Protein AF-A0A355BF71-F1 (afdb_monomer_lite)

Sequence (53 aa):
PRRYFYPSLNTIHYVSGSKMPISESVASRVLCLPLYAGLEVQDVKKIINIITN

Secondary structure (DSSP, 8-state):
---SSSS-GGGSTTS-PPP-HHHHHHHTT--PPP--TT--HHHHHHHHHHHH-

Radius of gyration: 15.24 Å; chains: 1; bounding box: 36×15×38 Å

Foldseek 3Di:
DDLPQPPHPCPDPVHVHDDDPVSRVCSVPDDDDDDDPPPDPVNVVVVVVVVVD

pLDDT: mean 92.06, std 7.64, range [64.56, 98.38]

Structure (mmCIF, N/CA/C/O backbone):
data_AF-A0A355BF71-F1
#
_entry.id   AF-A0A355BF71-F1
#
loop_
_atom_site.group_PDB
_atom_site.id
_atom_site.type_symbol
_atom_site.label_atom_id
_atom_site.label_alt_id
_atom_site.label_comp_id
_atom_site.label_asym_id
_atom_site.label_entity_id
_atom_site.label_seq_id
_atom_site.pdbx_PDB_ins_code
_atom_site.Cartn_x
_atom_site.Cartn_y
_atom_site.Cartn_z
_atom_site.occupancy
_atom_site.B_iso_or_equiv
_atom_site.auth_seq_id
_atom_site.auth_comp_id
_atom_site.auth_asym_id
_atom_site.auth_atom_id
_atom_site.pdbx_PDB_model_num
ATOM 1 N N . PRO A 1 1 ? 11.804 9.087 1.813 1.00 64.56 1 PRO A N 1
ATOM 2 C CA . PRO A 1 1 ? 10.333 8.877 1.746 1.00 64.56 1 PRO A CA 1
ATOM 3 C C . PRO A 1 1 ? 10.053 7.404 1.425 1.00 64.56 1 PRO A C 1
ATOM 5 O O . PRO A 1 1 ? 10.703 6.877 0.526 1.00 64.56 1 PRO A O 1
ATOM 8 N N . ARG A 1 2 ? 9.167 6.722 2.166 1.00 66.31 2 ARG A N 1
ATOM 9 C CA . ARG A 1 2 ? 8.837 5.314 1.881 1.00 66.31 2 ARG A CA 1
ATOM 10 C C . ARG A 1 2 ? 8.001 5.247 0.600 1.00 66.31 2 ARG A C 1
ATOM 12 O O . ARG A 1 2 ? 6.885 5.754 0.571 1.00 66.31 2 ARG A O 1
ATOM 19 N N . ARG A 1 3 ? 8.564 4.665 -0.460 1.00 70.56 3 ARG A N 1
ATOM 20 C CA . ARG A 1 3 ? 7.867 4.353 -1.715 1.00 70.56 3 ARG A CA 1
ATOM 21 C C . ARG A 1 3 ? 7.400 2.911 -1.608 1.00 70.56 3 ARG A C 1
ATOM 23 O O . ARG A 1 3 ? 8.205 2.012 -1.811 1.00 70.56 3 ARG A O 1
ATOM 30 N N . TYR A 1 4 ? 6.160 2.693 -1.181 1.00 79.75 4 TYR A N 1
ATOM 31 C CA . TYR A 1 4 ? 5.684 1.330 -0.946 1.00 79.75 4 TYR A CA 1
ATOM 32 C C . TYR A 1 4 ? 5.573 0.551 -2.259 1.00 79.75 4 TYR A C 1
ATOM 34 O O . TYR A 1 4 ? 6.214 -0.484 -2.398 1.00 79.75 4 TYR A O 1
ATOM 42 N N . PHE A 1 5 ? 4.842 1.086 -3.242 1.00 88.06 5 PHE A N 1
ATOM 43 C CA . PHE A 1 5 ? 4.651 0.399 -4.526 1.00 88.06 5 PHE A CA 1
ATOM 44 C C . PHE A 1 5 ? 4.648 1.309 -5.757 1.00 88.06 5 PHE A C 1
ATOM 46 O O . PHE A 1 5 ? 4.759 0.794 -6.864 1.00 88.06 5 PHE A O 1
ATOM 53 N N . TYR A 1 6 ? 4.564 2.635 -5.592 1.00 89.81 6 TYR A N 1
ATOM 54 C CA . TYR A 1 6 ? 4.630 3.585 -6.703 1.00 89.81 6 TYR A CA 1
ATOM 55 C C . TYR A 1 6 ? 5.913 4.439 -6.656 1.00 89.81 6 TYR A C 1
ATOM 57 O O . TYR A 1 6 ? 6.262 4.959 -5.587 1.00 89.81 6 TYR A O 1
ATOM 65 N N . PRO A 1 7 ? 6.588 4.654 -7.799 1.00 91.38 7 PRO A N 1
ATOM 66 C CA . PRO A 1 7 ? 6.346 4.013 -9.095 1.00 91.38 7 PRO A CA 1
ATOM 67 C C . PRO A 1 7 ? 6.869 2.564 -9.111 1.00 91.38 7 PRO A C 1
ATOM 69 O O . PRO A 1 7 ? 7.633 2.171 -8.228 1.00 91.38 7 PRO A O 1
ATOM 72 N N . SER A 1 8 ? 6.464 1.768 -10.108 1.00 93.56 8 SER A N 1
ATOM 73 C CA . SER A 1 8 ? 6.960 0.390 -10.257 1.00 93.56 8 SER A CA 1
ATOM 74 C C . SER A 1 8 ? 8.489 0.383 -10.378 1.00 93.56 8 SER A C 1
ATOM 76 O O . SER A 1 8 ? 9.058 1.244 -11.051 1.00 93.56 8 SER A O 1
ATOM 78 N N . LEU A 1 9 ? 9.166 -0.583 -9.748 1.00 92.12 9 LEU A N 1
ATOM 79 C CA . LEU A 1 9 ? 10.633 -0.611 -9.621 1.00 92.12 9 LEU A CA 1
ATOM 80 C C . LEU A 1 9 ? 11.360 -0.484 -10.969 1.00 92.12 9 LEU A C 1
ATOM 82 O O . LEU A 1 9 ? 12.361 0.219 -11.071 1.00 92.12 9 LEU A O 1
ATOM 86 N N . ASN A 1 10 ? 10.819 -1.116 -12.010 1.00 93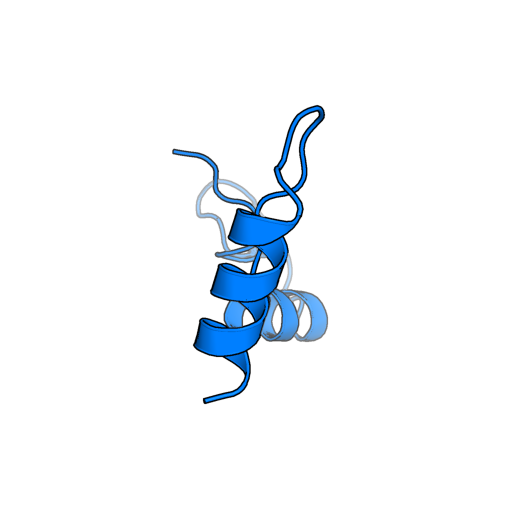.06 10 ASN A N 1
ATOM 87 C CA . ASN A 1 10 ? 11.369 -1.107 -13.365 1.00 93.06 10 ASN A CA 1
ATOM 88 C C . ASN A 1 10 ? 11.309 0.264 -14.066 1.00 93.06 10 ASN A C 1
ATOM 90 O O . ASN A 1 10 ? 11.964 0.449 -15.084 1.00 93.06 10 ASN A O 1
ATOM 94 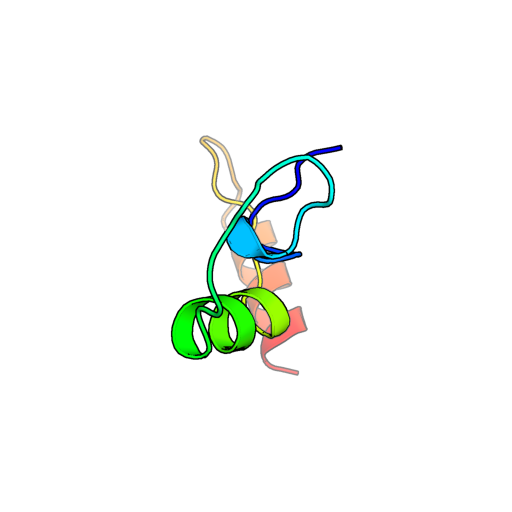N N . THR A 1 11 ? 10.538 1.214 -13.533 1.00 92.88 11 THR A N 1
ATOM 95 C CA . THR A 1 11 ? 10.406 2.583 -14.069 1.00 92.88 11 THR A CA 1
ATOM 96 C C . THR A 1 11 ? 11.304 3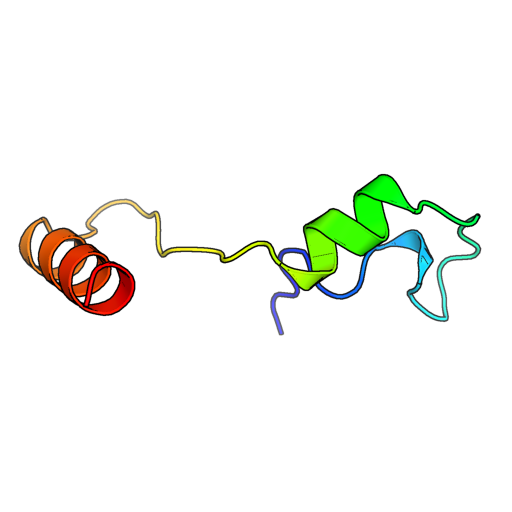.595 -13.352 1.00 92.88 11 THR A C 1
ATOM 98 O O . THR A 1 11 ? 11.298 4.784 -13.671 1.00 92.88 11 THR A O 1
ATOM 101 N N . ILE A 1 12 ? 12.076 3.151 -12.358 1.00 92.31 12 ILE A N 1
ATOM 102 C CA . ILE A 1 12 ? 12.982 4.023 -11.618 1.00 92.31 12 ILE A CA 1
ATOM 103 C C . ILE A 1 12 ? 14.230 4.300 -12.465 1.00 92.31 12 ILE A C 1
ATOM 105 O O . ILE A 1 12 ? 14.892 3.377 -12.911 1.00 92.31 12 ILE A O 1
ATOM 109 N N . HIS A 1 13 ? 14.586 5.576 -12.628 1.00 88.06 13 HIS A N 1
ATOM 110 C CA . HIS A 1 13 ? 15.641 6.062 -13.537 1.00 88.06 13 HIS A CA 1
ATOM 111 C C . HIS A 1 13 ? 17.040 5.435 -13.381 1.00 88.06 13 HIS A C 1
ATOM 113 O O . HIS A 1 13 ? 17.827 5.490 -14.318 1.00 88.06 13 HIS A O 1
ATOM 119 N N . TYR A 1 14 ? 17.369 4.864 -12.220 1.00 88.94 14 TYR A N 1
ATOM 120 C CA . TYR A 1 14 ? 18.647 4.180 -11.971 1.00 88.94 14 TYR A CA 1
ATOM 121 C C . TYR A 1 14 ? 18.538 2.647 -12.008 1.00 88.94 14 TYR A C 1
ATOM 123 O O . TYR A 1 14 ? 19.522 1.950 -11.774 1.00 88.94 14 TYR A O 1
ATOM 131 N N . VAL A 1 15 ? 17.344 2.113 -12.264 1.00 88.75 15 VAL A N 1
ATOM 132 C CA . VAL A 1 15 ? 17.087 0.687 -12.454 1.00 88.75 15 VAL A CA 1
ATOM 133 C C . VAL A 1 15 ? 16.842 0.469 -13.941 1.00 88.75 15 VAL A C 1
ATOM 135 O O . VAL A 1 15 ? 15.859 0.955 -14.493 1.00 88.75 15 VAL A O 1
ATOM 138 N N . SER A 1 16 ? 17.717 -0.286 -14.601 1.00 86.06 16 SER A N 1
ATOM 139 C CA . SER A 1 16 ? 17.548 -0.670 -16.009 1.00 86.06 16 SER A CA 1
ATOM 140 C C . SER A 1 16 ? 16.509 -1.790 -16.146 1.00 86.06 16 SER A C 1
ATOM 142 O O . SER A 1 16 ? 16.840 -2.928 -16.474 1.00 86.06 16 SER A O 1
ATOM 144 N N . GLY A 1 17 ? 15.253 -1.486 -15.816 1.00 88.19 17 GLY A N 1
ATOM 145 C CA . GLY A 1 17 ? 14.142 -2.429 -15.858 1.00 88.19 17 GLY A CA 1
ATOM 146 C C . GLY A 1 17 ? 13.524 -2.561 -17.251 1.00 88.19 17 GLY A C 1
ATOM 147 O O . GLY A 1 17 ? 13.411 -1.591 -17.997 1.00 88.19 17 GLY A O 1
ATOM 148 N N . SER A 1 18 ? 13.085 -3.769 -17.603 1.00 94.69 18 SER A N 1
ATOM 149 C CA . SER A 1 18 ? 12.241 -3.996 -18.781 1.00 94.69 18 SER A CA 1
ATOM 150 C C . SER A 1 18 ? 10.805 -3.508 -18.539 1.00 94.69 18 SER A C 1
ATOM 152 O O . SER A 1 18 ? 10.427 -3.189 -17.412 1.00 94.69 18 SER A O 1
ATOM 154 N N . LYS A 1 19 ? 9.976 -3.446 -19.591 1.00 95.12 19 LYS A N 1
ATOM 155 C CA . LYS A 1 19 ? 8.537 -3.172 -19.432 1.00 95.12 19 LYS A CA 1
ATOM 156 C C . LYS A 1 19 ? 7.879 -4.287 -18.624 1.00 95.12 19 LYS A C 1
ATOM 158 O O . LYS A 1 19 ? 7.993 -5.460 -18.974 1.00 95.12 19 LYS A O 1
ATOM 163 N N . MET A 1 20 ? 7.150 -3.907 -17.582 1.00 95.44 20 MET A N 1
ATOM 164 C CA . MET A 1 20 ? 6.456 -4.825 -16.682 1.00 95.44 20 MET A CA 1
ATOM 165 C C . MET A 1 20 ? 4.997 -4.376 -16.537 1.00 95.44 20 MET A C 1
ATOM 167 O O . MET A 1 20 ? 4.617 -3.880 -15.477 1.00 95.44 20 MET A O 1
ATOM 171 N N . PRO A 1 21 ? 4.154 -4.558 -17.574 1.00 95.94 21 PRO A N 1
ATOM 172 C CA . PRO A 1 21 ? 2.830 -3.934 -17.649 1.00 95.94 21 PRO A CA 1
ATOM 173 C C . PRO A 1 21 ? 1.917 -4.310 -16.475 1.00 95.94 21 PRO A C 1
ATOM 175 O O . PRO A 1 21 ? 1.169 -3.471 -15.985 1.00 95.94 21 PRO A O 1
ATOM 178 N N . ILE A 1 22 ? 2.007 -5.546 -15.969 1.00 96.44 22 ILE A N 1
ATOM 179 C CA . ILE A 1 22 ? 1.246 -5.978 -14.787 1.00 96.44 22 ILE A CA 1
ATOM 180 C C . ILE A 1 22 ? 1.729 -5.239 -13.530 1.00 96.44 22 ILE A C 1
ATOM 182 O O . ILE A 1 22 ? 0.913 -4.684 -12.799 1.00 96.44 22 ILE A O 1
ATOM 186 N N . SER A 1 23 ? 3.046 -5.181 -13.302 1.00 95.00 23 SER A N 1
ATOM 187 C CA . SER A 1 23 ? 3.637 -4.480 -12.152 1.00 95.00 23 SER A CA 1
ATOM 188 C C . SER A 1 23 ? 3.322 -2.986 -12.187 1.00 95.00 23 SER A C 1
ATOM 190 O O . SER A 1 23 ? 2.864 -2.428 -11.196 1.00 95.00 23 SER A O 1
ATOM 192 N N . GLU A 1 24 ? 3.489 -2.350 -13.346 1.00 95.50 24 GLU A N 1
ATOM 193 C CA . GLU A 1 24 ? 3.165 -0.940 -13.584 1.00 95.50 24 GLU A CA 1
ATOM 194 C C . GLU A 1 24 ? 1.684 -0.651 -13.310 1.00 95.50 24 GLU A C 1
ATOM 196 O O . GLU A 1 24 ? 1.345 0.301 -12.604 1.00 95.50 24 GLU A O 1
ATOM 201 N N . SER A 1 25 ? 0.797 -1.522 -13.802 1.00 96.50 25 SER A N 1
ATOM 202 C CA . SER A 1 25 ? -0.644 -1.405 -13.592 1.00 96.50 25 SER A CA 1
ATOM 203 C C . SER A 1 25 ? -1.029 -1.543 -12.114 1.00 96.50 25 SER A C 1
ATOM 205 O O . SER A 1 25 ? -1.830 -0.752 -11.616 1.00 96.50 25 SER A O 1
ATOM 207 N N . VAL A 1 26 ? -0.437 -2.493 -11.382 1.00 95.69 26 VAL A N 1
ATOM 208 C CA . VAL A 1 26 ? -0.685 -2.681 -9.940 1.00 95.69 26 VAL A CA 1
ATOM 209 C C . VAL A 1 26 ? -0.121 -1.517 -9.124 1.00 95.69 26 VAL A C 1
ATOM 211 O O . VAL A 1 26 ? -0.848 -0.930 -8.325 1.00 95.69 26 VAL A O 1
ATOM 214 N N . ALA A 1 27 ? 1.134 -1.132 -9.369 1.00 95.06 27 ALA A N 1
ATOM 215 C CA . ALA A 1 27 ? 1.812 -0.017 -8.709 1.00 95.06 27 ALA A CA 1
ATOM 216 C C . ALA A 1 27 ? 1.014 1.292 -8.785 1.00 95.06 27 ALA A C 1
ATOM 218 O O . ALA A 1 27 ? 1.006 2.061 -7.829 1.00 95.06 27 ALA A O 1
ATOM 219 N N . SER A 1 28 ? 0.329 1.539 -9.907 1.00 94.06 28 SER A N 1
ATOM 220 C CA . SER A 1 28 ? -0.471 2.753 -10.121 1.00 94.06 28 SER A CA 1
ATOM 221 C C . SER A 1 28 ? -1.803 2.805 -9.357 1.00 94.06 28 SER A C 1
ATOM 223 O O . SER A 1 28 ? -2.390 3.878 -9.255 1.00 94.06 28 SER A O 1
ATOM 225 N N . ARG A 1 29 ? -2.298 1.673 -8.833 1.00 94.25 29 ARG A N 1
ATOM 226 C CA . ARG A 1 29 ? -3.636 1.571 -8.210 1.00 94.25 29 ARG A CA 1
ATOM 227 C C . ARG A 1 29 ? -3.634 1.013 -6.791 1.00 94.25 29 ARG A C 1
ATOM 229 O O . ARG A 1 29 ? -4.653 1.082 -6.113 1.00 94.25 29 ARG A O 1
ATOM 236 N N . VAL A 1 30 ? -2.531 0.414 -6.351 1.00 94.00 30 VAL A N 1
ATOM 237 C CA . VAL A 1 30 ? -2.443 -0.182 -5.017 1.00 94.00 30 VAL A CA 1
ATOM 238 C C . VAL A 1 30 ? -2.416 0.901 -3.937 1.00 94.00 30 VAL A C 1
ATOM 240 O O . VAL A 1 30 ? -1.681 1.883 -4.027 1.00 94.00 30 VAL A O 1
ATOM 243 N N . LEU A 1 31 ? -3.208 0.695 -2.887 1.00 91.38 31 LEU A N 1
ATOM 244 C CA . LEU A 1 31 ? -3.270 1.549 -1.706 1.00 91.38 31 LEU A CA 1
ATOM 245 C C . LEU A 1 31 ? -2.655 0.806 -0.515 1.00 91.38 31 LEU A C 1
ATOM 247 O O . LEU A 1 31 ? -3.040 -0.324 -0.219 1.00 91.38 31 LEU A O 1
ATOM 251 N N . CYS A 1 32 ? -1.710 1.433 0.186 1.00 90.44 32 CYS A N 1
ATOM 252 C CA . CYS A 1 32 ? -1.154 0.886 1.424 1.00 90.44 32 CYS A CA 1
ATOM 253 C C . CYS A 1 32 ? -1.889 1.448 2.629 1.00 90.44 32 CYS A C 1
ATOM 255 O O . CYS A 1 32 ? -1.894 2.662 2.833 1.00 90.44 32 CYS A O 1
ATOM 257 N N . LEU A 1 33 ? -2.443 0.562 3.450 1.00 92.81 33 LEU A N 1
ATOM 258 C CA . LEU A 1 33 ? -3.086 0.938 4.702 1.00 92.81 33 LEU A CA 1
ATOM 259 C C . LEU A 1 33 ? -2.137 0.731 5.890 1.00 92.81 33 LEU A C 1
ATOM 261 O O . LEU A 1 33 ? -1.253 -0.129 5.826 1.00 92.81 33 LEU A O 1
ATOM 265 N N . PRO A 1 34 ? -2.298 1.507 6.975 1.00 93.31 34 PRO A N 1
ATOM 266 C CA . PRO A 1 34 ? -1.541 1.299 8.201 1.00 93.31 34 PRO A CA 1
ATOM 267 C C . PRO A 1 34 ? -1.733 -0.117 8.760 1.00 93.31 34 PRO A C 1
ATOM 269 O O . PRO A 1 34 ? -2.860 -0.569 8.945 1.00 93.31 34 PRO A O 1
ATOM 272 N N . LEU A 1 35 ? -0.625 -0.800 9.055 1.00 92.62 35 LEU A N 1
ATOM 273 C CA . LEU A 1 35 ? -0.606 -2.105 9.7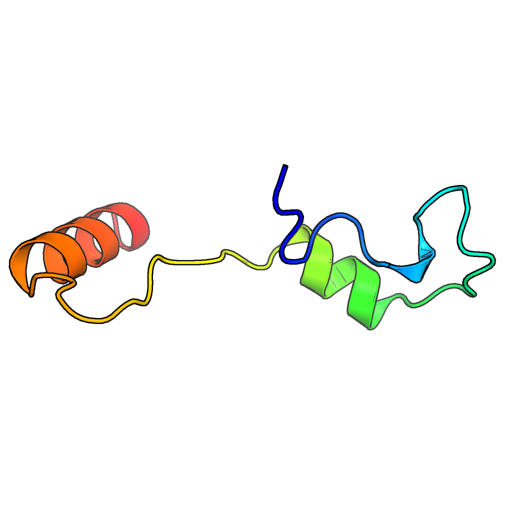14 1.00 92.62 35 LEU A CA 1
ATOM 274 C C . LEU A 1 35 ? 0.612 -2.178 10.638 1.00 92.62 35 LEU A C 1
ATOM 276 O O . LEU A 1 35 ? 1.750 -2.249 10.173 1.00 92.62 35 LEU A O 1
ATOM 280 N N . TYR A 1 36 ? 0.380 -2.115 11.947 1.00 94.69 36 TYR A N 1
ATOM 281 C CA . TYR A 1 36 ? 1.427 -2.166 12.966 1.00 94.69 36 TYR A CA 1
ATOM 282 C C . TYR A 1 36 ? 0.859 -2.618 14.317 1.00 94.69 36 TYR A C 1
ATOM 284 O O . TYR A 1 36 ? -0.348 -2.556 14.555 1.00 94.69 36 TYR A O 1
ATOM 292 N N . ALA A 1 37 ? 1.738 -3.080 15.210 1.00 96.88 37 ALA A N 1
ATOM 293 C CA . ALA A 1 37 ? 1.357 -3.479 16.561 1.00 96.88 37 ALA A CA 1
ATOM 294 C C . ALA A 1 37 ? 0.861 -2.266 17.365 1.00 96.88 37 ALA A C 1
ATOM 296 O O . ALA A 1 37 ? 1.551 -1.252 17.438 1.00 96.88 37 ALA A O 1
ATOM 297 N N . GLY A 1 38 ? -0.324 -2.379 17.965 1.00 97.31 38 GLY A N 1
ATOM 298 C CA . GLY A 1 38 ? -0.966 -1.275 18.686 1.00 97.31 38 GLY A CA 1
ATOM 299 C C . GLY A 1 38 ? -1.865 -0.387 17.822 1.00 97.31 38 GLY A C 1
ATOM 300 O O . GLY A 1 38 ? -2.317 0.644 18.304 1.00 97.31 38 GLY A O 1
ATOM 301 N N . LEU A 1 39 ? -2.148 -0.762 16.568 1.00 97.56 39 LEU A N 1
ATOM 302 C CA . LEU A 1 39 ? -3.203 -0.110 15.793 1.00 97.56 39 LEU A CA 1
ATOM 303 C C . LEU A 1 39 ? -4.564 -0.361 16.458 1.00 97.56 39 LEU A C 1
ATOM 305 O O . LEU A 1 39 ? -5.006 -1.507 16.573 1.00 97.56 39 LEU A O 1
ATOM 309 N N . GLU A 1 40 ? -5.225 0.708 16.897 1.00 98.38 40 GLU A N 1
ATOM 310 C CA . GLU A 1 40 ? -6.489 0.600 17.614 1.00 98.38 40 GLU A CA 1
ATOM 311 C C . GLU A 1 40 ? -7.644 0.213 16.685 1.00 98.38 40 GLU A C 1
ATOM 313 O O . GLU A 1 40 ? -7.748 0.655 15.539 1.00 98.38 40 GLU A O 1
ATOM 318 N N . VAL A 1 41 ? -8.591 -0.570 17.206 1.00 97.81 41 VAL A N 1
ATOM 319 C CA . VAL A 1 41 ? -9.792 -0.979 16.455 1.00 97.81 41 VAL A CA 1
ATOM 320 C C . VAL A 1 41 ? -10.619 0.235 16.008 1.00 97.81 41 VAL A C 1
ATOM 322 O O . VAL A 1 41 ? -11.264 0.188 14.960 1.00 97.81 41 VAL A O 1
ATOM 325 N N . GLN A 1 42 ? -10.609 1.326 16.781 1.00 98.31 42 GLN A N 1
ATOM 326 C CA . GLN A 1 42 ? -11.305 2.563 16.417 1.00 98.31 42 GLN A CA 1
ATOM 327 C C . GLN A 1 42 ? -10.690 3.208 15.168 1.00 98.31 42 GLN A C 1
ATOM 329 O O . GLN A 1 42 ? -11.428 3.602 14.262 1.00 98.31 42 GLN A O 1
ATOM 334 N N . ASP A 1 43 ? -9.360 3.225 15.067 1.00 98.12 43 ASP A N 1
ATOM 335 C CA . ASP A 1 43 ? -8.652 3.720 13.887 1.00 98.12 43 ASP A CA 1
ATOM 336 C C . ASP A 1 43 ? -8.897 2.833 12.665 1.00 98.12 43 ASP A C 1
ATOM 338 O O . ASP A 1 43 ? -9.160 3.346 11.578 1.00 98.12 43 ASP A O 1
ATOM 342 N N . VAL A 1 44 ? -8.911 1.505 12.836 1.00 97.56 44 VAL A N 1
ATOM 343 C CA . VAL A 1 44 ? -9.274 0.569 11.755 1.00 97.56 44 VAL A CA 1
ATOM 344 C C . VAL A 1 44 ? -10.677 0.870 11.225 1.00 97.56 44 VAL A C 1
ATOM 346 O O . VAL A 1 44 ? -10.867 0.990 10.016 1.00 97.56 44 VAL A O 1
ATOM 349 N N . LYS A 1 45 ? -11.662 1.060 12.112 1.00 97.81 45 LYS A N 1
ATOM 350 C CA . LYS A 1 45 ? -13.033 1.425 11.717 1.00 97.81 45 LYS A CA 1
ATOM 351 C C . LYS A 1 45 ? -13.081 2.764 10.987 1.00 97.81 45 LYS A C 1
ATOM 353 O O . LYS A 1 45 ? -13.786 2.887 9.990 1.00 97.81 45 LYS A O 1
ATOM 358 N N . LYS A 1 46 ? -12.317 3.757 11.449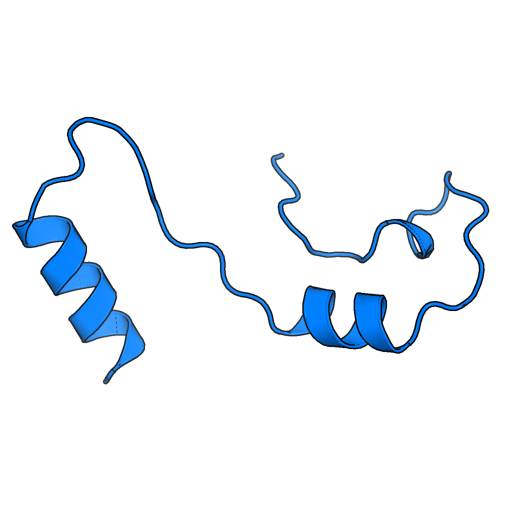 1.00 97.75 46 LYS A N 1
ATOM 359 C CA . LYS A 1 46 ? -12.206 5.058 10.783 1.00 97.75 46 LYS A CA 1
ATOM 360 C C . LYS A 1 46 ? -11.644 4.914 9.368 1.00 97.75 46 LYS A C 1
ATOM 362 O O . LYS A 1 46 ? -12.214 5.481 8.443 1.00 97.75 46 LYS A O 1
ATOM 367 N N . ILE A 1 47 ? -10.578 4.131 9.191 1.00 97.56 47 ILE A N 1
ATOM 368 C CA . ILE A 1 47 ? -9.986 3.844 7.876 1.00 97.56 47 ILE A CA 1
ATOM 369 C C . ILE A 1 47 ? -11.017 3.171 6.961 1.00 97.56 47 ILE A C 1
ATOM 371 O O . ILE A 1 47 ? -11.211 3.622 5.836 1.00 97.56 47 ILE A O 1
ATOM 375 N N . ILE A 1 48 ? -11.724 2.146 7.451 1.00 96.69 48 ILE A N 1
ATOM 376 C CA . ILE A 1 48 ? -12.769 1.445 6.685 1.00 96.69 48 ILE A CA 1
ATOM 377 C C . ILE A 1 48 ? -13.870 2.417 6.243 1.00 96.69 48 ILE A C 1
ATOM 379 O O . ILE A 1 48 ? -14.244 2.423 5.070 1.00 96.69 48 ILE A O 1
ATOM 383 N N . ASN A 1 49 ? -14.349 3.270 7.151 1.00 97.81 49 ASN A N 1
ATOM 384 C CA . ASN A 1 49 ? -15.384 4.255 6.842 1.00 97.81 49 ASN A CA 1
ATOM 385 C C . ASN A 1 49 ? -14.919 5.289 5.808 1.00 97.81 49 ASN A C 1
ATOM 387 O O . ASN A 1 49 ? -15.727 5.721 4.997 1.00 97.81 49 ASN A O 1
ATOM 391 N N . ILE A 1 50 ? -13.645 5.689 5.817 1.00 97.00 50 ILE A N 1
ATOM 392 C CA . ILE A 1 50 ? -13.093 6.621 4.818 1.00 97.00 50 ILE A CA 1
ATOM 393 C C . ILE A 1 50 ? -13.013 5.971 3.432 1.00 97.00 50 ILE A C 1
ATOM 395 O O . ILE A 1 50 ? -13.204 6.654 2.438 1.00 97.00 50 ILE A O 1
ATOM 399 N N . ILE A 1 51 ? -12.708 4.673 3.357 1.00 96.12 51 ILE A N 1
ATOM 400 C CA . ILE A 1 51 ? -12.534 3.963 2.078 1.00 96.12 51 ILE A CA 1
ATOM 401 C C . ILE A 1 51 ? -13.875 3.561 1.453 1.00 96.12 51 ILE A C 1
ATOM 403 O O . ILE A 1 51 ? -13.970 3.445 0.235 1.00 96.12 51 ILE A O 1
AT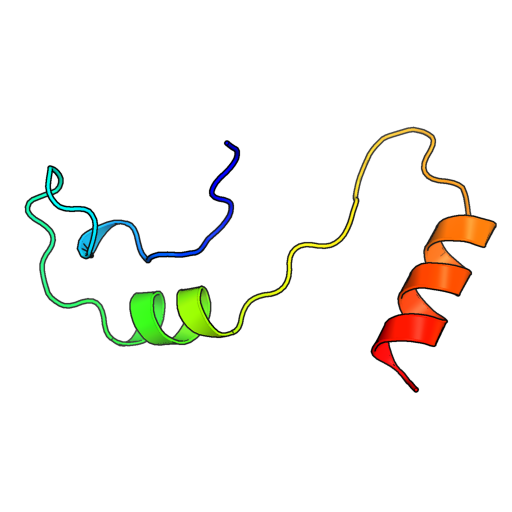OM 407 N N . THR A 1 52 ? -14.881 3.286 2.284 1.00 95.56 52 THR A N 1
ATOM 408 C CA . THR A 1 52 ? -16.169 2.725 1.837 1.00 95.56 52 THR A CA 1
ATOM 409 C C . THR A 1 52 ? -17.227 3.798 1.548 1.00 95.56 52 THR A C 1
ATOM 411 O O . THR A 1 52 ? -18.223 3.485 0.901 1.00 95.56 52 THR A O 1
ATOM 414 N N . ASN A 1 53 ? -17.034 5.032 2.029 1.00 73.75 53 ASN A N 1
ATOM 415 C CA . ASN A 1 53 ? -17.875 6.186 1.676 1.00 73.75 53 ASN A CA 1
ATOM 416 C C . ASN A 1 53 ? -17.368 6.868 0.405 1.00 73.75 53 ASN A C 1
ATOM 418 O O . ASN A 1 53 ? -18.227 7.362 -0.355 1.00 73.75 53 ASN A O 1
#